Protein AF-A0ABD4KVS6-F1 (afdb_monomer)

Sequence (91 aa):
LSLSNSSFAEELDTFQYEGQSYDSVKSGLLAKGWKILPKEEYEQSIDDKNEEIVCGSGLMAICSVGFQNDSRQITFVVEKSGNQIIVLGEY

pLDDT: mean 88.41, std 14.92, range [39.56, 98.0]

Structure (mmCIF, N/CA/C/O backbone):
data_AF-A0ABD4KVS6-F1
#
_entry.id   AF-A0ABD4KVS6-F1
#
loop_
_atom_site.group_PDB
_atom_site.id
_atom_site.type_symbol
_atom_site.label_atom_id
_atom_site.label_alt_id
_atom_site.label_comp_id
_atom_site.label_asym_id
_atom_site.label_entity_id
_atom_site.label_seq_id
_atom_site.pdbx_PDB_ins_code
_atom_site.Cartn_x
_atom_site.Cartn_y
_atom_site.Cartn_z
_atom_site.occupancy
_atom_site.B_iso_or_equiv
_atom_site.auth_seq_id
_atom_site.auth_comp_id
_atom_site.auth_asym_id
_atom_site.auth_atom_id
_atom_site.pdbx_PDB_model_num
ATOM 1 N N . LEU A 1 1 ? 13.146 -2.785 -43.184 1.00 39.56 1 LEU A N 1
ATOM 2 C CA . LEU A 1 1 ? 13.740 -1.980 -42.094 1.00 39.56 1 LEU A CA 1
ATOM 3 C C . LEU A 1 1 ? 12.670 -1.808 -41.031 1.00 39.56 1 LEU A C 1
ATOM 5 O O . LEU A 1 1 ? 11.539 -1.510 -41.382 1.00 39.56 1 LEU A O 1
ATOM 9 N N . SER A 1 2 ? 13.026 -2.179 -39.805 1.00 42.06 2 SER A N 1
ATOM 10 C CA . SER A 1 2 ? 12.156 -2.452 -38.658 1.00 42.06 2 SER A CA 1
ATOM 11 C C . SER A 1 2 ? 11.147 -1.344 -38.360 1.00 42.06 2 SER A C 1
ATOM 13 O O . SER A 1 2 ? 11.516 -0.174 -38.317 1.00 42.06 2 SER A O 1
ATOM 15 N N . LEU A 1 3 ? 9.902 -1.738 -38.078 1.00 47.66 3 LEU A N 1
ATOM 16 C CA . LEU A 1 3 ? 8.941 -0.911 -37.354 1.00 47.66 3 LEU A CA 1
ATOM 17 C C . LEU A 1 3 ? 9.515 -0.679 -35.953 1.00 47.66 3 LEU A C 1
ATOM 19 O O . LEU A 1 3 ? 9.797 -1.630 -35.223 1.00 47.66 3 LEU A O 1
ATOM 23 N N . SER A 1 4 ? 9.769 0.576 -35.607 1.00 47.12 4 SER A N 1
ATOM 24 C CA . SER A 1 4 ? 10.126 0.981 -34.255 1.00 47.12 4 SER A CA 1
ATOM 25 C C . SER A 1 4 ? 8.898 0.805 -33.361 1.00 47.12 4 SER A C 1
ATOM 27 O O . SER A 1 4 ? 8.043 1.688 -33.303 1.00 47.12 4 SER A O 1
ATOM 29 N N . ASN A 1 5 ? 8.807 -0.333 -32.666 1.00 49.75 5 ASN A N 1
ATOM 30 C CA . ASN A 1 5 ? 7.983 -0.465 -31.466 1.00 49.75 5 ASN A CA 1
ATOM 31 C C . ASN A 1 5 ? 8.613 0.418 -30.382 1.00 49.75 5 ASN A C 1
ATOM 33 O O . ASN A 1 5 ? 9.354 -0.051 -29.521 1.00 49.75 5 ASN A O 1
ATOM 37 N N . SER A 1 6 ? 8.365 1.724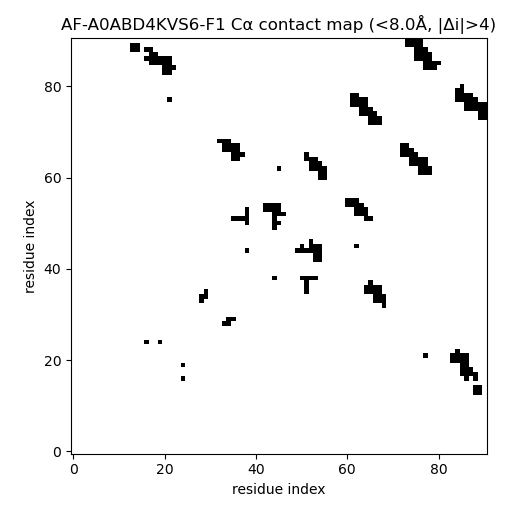 -30.465 1.00 48.78 6 SER A N 1
ATOM 38 C CA . SER A 1 6 ? 8.555 2.612 -29.327 1.00 48.78 6 SER A CA 1
ATOM 39 C C . SER A 1 6 ? 7.501 2.199 -28.312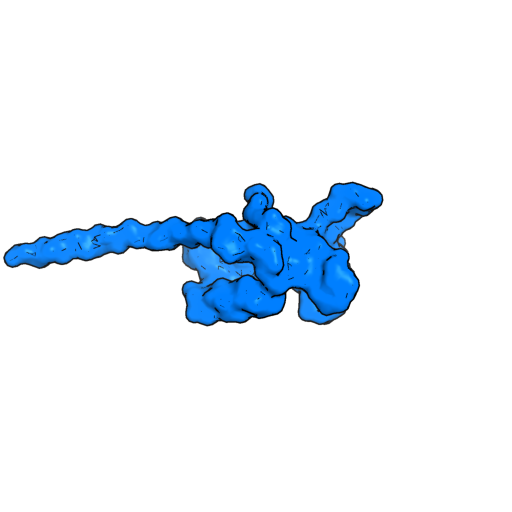 1.00 48.78 6 SER A C 1
ATOM 41 O O . SER A 1 6 ? 6.332 2.555 -28.449 1.00 48.78 6 SER A O 1
ATOM 43 N N . SER A 1 7 ? 7.900 1.377 -27.340 1.00 46.94 7 SER A N 1
ATOM 44 C CA . SER A 1 7 ? 7.095 1.121 -26.156 1.00 46.94 7 SER A CA 1
ATOM 45 C C . SER A 1 7 ? 6.933 2.457 -25.438 1.00 46.94 7 SER A C 1
ATOM 47 O O . SER A 1 7 ? 7.798 2.876 -24.666 1.00 46.94 7 SER A O 1
ATOM 49 N N . PHE A 1 8 ? 5.837 3.157 -25.716 1.00 47.69 8 PHE A N 1
ATOM 50 C CA . PHE A 1 8 ? 5.248 4.010 -24.702 1.00 47.69 8 PHE A CA 1
ATOM 51 C C . PHE A 1 8 ? 5.019 3.074 -23.524 1.00 47.69 8 PHE A C 1
ATOM 53 O O . PHE A 1 8 ? 4.223 2.145 -23.624 1.00 47.69 8 PHE A O 1
ATOM 60 N N . ALA A 1 9 ? 5.833 3.209 -22.480 1.00 54.59 9 ALA A N 1
ATOM 61 C CA . ALA A 1 9 ? 5.605 2.499 -21.241 1.00 54.59 9 ALA A CA 1
ATOM 62 C C . ALA A 1 9 ? 4.206 2.914 -20.791 1.00 54.59 9 ALA A C 1
ATOM 64 O O . ALA A 1 9 ? 4.072 4.050 -20.336 1.00 54.59 9 ALA A O 1
ATOM 65 N N . GLU A 1 10 ? 3.201 2.052 -21.010 1.00 59.25 10 GLU A N 1
ATOM 66 C CA . GLU A 1 10 ? 1.802 2.303 -20.653 1.00 59.25 10 GLU A CA 1
ATOM 67 C C . GLU A 1 10 ? 1.807 2.937 -19.270 1.00 59.25 10 GLU A C 1
ATOM 69 O O . GLU A 1 10 ? 2.291 2.353 -18.294 1.00 59.25 10 GLU A O 1
ATOM 74 N N . GLU A 1 11 ? 1.449 4.214 -19.224 1.00 67.75 11 GLU A N 1
ATOM 75 C CA . GLU A 1 11 ? 1.311 4.923 -17.970 1.00 67.75 11 GLU A CA 1
ATOM 76 C C . GLU A 1 11 ? 0.181 4.223 -17.228 1.00 67.75 11 GLU A C 1
ATOM 78 O O . GLU A 1 11 ? -0.862 3.921 -17.813 1.00 67.75 11 GLU A O 1
ATOM 83 N N . LEU A 1 12 ? 0.443 3.825 -15.984 1.00 80.75 12 LEU A N 1
ATOM 84 C CA . LEU A 1 12 ? -0.569 3.121 -15.226 1.00 80.75 12 LEU A CA 1
ATOM 85 C C . LEU A 1 12 ? -1.684 4.123 -14.938 1.00 80.75 12 LEU A C 1
ATOM 87 O O . LEU A 1 12 ? -1.468 5.054 -14.177 1.00 80.75 12 LEU A O 1
ATOM 91 N N . ASP A 1 13 ? -2.853 3.937 -15.544 1.00 87.44 13 ASP A N 1
ATOM 92 C CA . ASP A 1 13 ? -4.029 4.739 -15.217 1.00 87.44 13 ASP A CA 1
ATOM 93 C C . ASP A 1 13 ? -4.492 4.375 -13.801 1.00 87.44 13 ASP A C 1
ATOM 95 O O . ASP A 1 13 ? -5.082 3.314 -13.586 1.00 87.44 13 ASP A O 1
ATOM 99 N N . THR A 1 14 ? -4.141 5.194 -12.812 1.00 89.19 14 THR A N 1
ATOM 100 C CA . THR A 1 14 ? -4.420 4.912 -11.400 1.00 89.19 14 THR A CA 1
ATOM 101 C C . THR A 1 14 ? -5.880 5.142 -11.031 1.00 89.19 14 THR A C 1
ATOM 103 O O . THR A 1 14 ? -6.378 4.464 -10.128 1.00 89.19 14 THR A O 1
ATOM 106 N N . PHE A 1 15 ? -6.607 5.968 -11.793 1.00 92.25 15 PHE A N 1
ATOM 107 C CA . PHE A 1 15 ? -8.040 6.218 -11.597 1.00 92.25 15 PHE A CA 1
ATOM 108 C C . PHE A 1 15 ? -8.877 4.948 -11.715 1.00 92.25 15 PHE A C 1
ATOM 110 O O . PHE A 1 15 ? -9.901 4.811 -11.049 1.00 92.25 15 PHE A O 1
ATOM 117 N N . GLN A 1 16 ? -8.432 3.973 -12.516 1.00 94.06 16 GLN A N 1
ATOM 118 C CA . GLN A 1 16 ? -9.147 2.705 -12.657 1.00 94.06 16 GLN A CA 1
ATOM 119 C C . GLN A 1 16 ? -9.267 1.941 -11.327 1.00 94.06 16 GLN A C 1
ATOM 121 O O . GLN A 1 16 ? -10.131 1.075 -11.215 1.00 94.06 16 GLN A O 1
ATOM 126 N N . TYR A 1 17 ? -8.403 2.220 -10.342 1.00 96.25 17 TYR A N 1
ATOM 127 C CA . TYR A 1 17 ? -8.359 1.526 -9.053 1.00 96.25 17 TYR A CA 1
ATOM 128 C C . TYR A 1 17 ? -9.250 2.152 -7.977 1.00 96.25 17 TYR A C 1
ATOM 130 O O . TYR A 1 17 ? -9.504 1.500 -6.963 1.00 96.25 17 TYR A O 1
ATOM 138 N N . GLU A 1 18 ? -9.748 3.371 -8.183 1.00 96.81 18 GLU A N 1
ATOM 139 C CA . GLU A 1 18 ? -10.624 4.046 -7.224 1.00 96.81 18 GLU A CA 1
ATOM 140 C C . GLU A 1 18 ? -11.911 3.249 -6.970 1.00 96.81 18 GLU A C 1
ATOM 142 O O . GLU A 1 18 ? -12.548 2.716 -7.881 1.00 96.81 18 GLU A O 1
ATOM 147 N N . GLY A 1 19 ? -12.284 3.129 -5.697 1.00 96.75 19 GLY A N 1
ATOM 148 C CA . GLY A 1 19 ? -13.449 2.370 -5.246 1.00 96.75 19 GLY A CA 1
ATOM 149 C C . GLY A 1 19 ? -13.265 0.848 -5.231 1.00 96.75 19 GLY A C 1
ATOM 150 O O . GLY A 1 19 ? -14.160 0.139 -4.765 1.00 96.75 19 GLY A O 1
ATOM 151 N N . GLN A 1 20 ? -12.130 0.317 -5.698 1.00 97.94 20 GLN A N 1
ATOM 152 C CA . GLN A 1 20 ? -11.845 -1.117 -5.623 1.00 97.94 20 GLN A CA 1
ATOM 153 C C . GLN A 1 20 ? -11.332 -1.531 -4.240 1.00 97.94 20 GLN A C 1
ATOM 155 O O . GLN A 1 20 ? -10.764 -0.731 -3.492 1.00 97.94 20 GLN A O 1
ATOM 160 N N . SER A 1 21 ? -11.482 -2.819 -3.911 1.00 97.75 21 SER A N 1
ATOM 161 C CA . SER A 1 21 ? -10.859 -3.366 -2.708 1.00 97.75 21 SER A CA 1
ATOM 162 C C . SER A 1 21 ? -9.342 -3.418 -2.855 1.00 97.75 21 SER A C 1
ATOM 164 O O . SER A 1 21 ? -8.809 -3.844 -3.884 1.00 97.75 21 SER A O 1
ATOM 166 N N . TYR A 1 22 ? -8.650 -3.046 -1.783 1.00 97.75 22 TYR A N 1
ATOM 167 C CA . TYR A 1 22 ? -7.198 -3.075 -1.702 1.00 97.75 22 TYR A CA 1
ATOM 168 C C . TYR A 1 22 ? -6.622 -4.445 -2.078 1.00 97.75 22 TYR A C 1
ATOM 170 O O . TYR A 1 22 ? -5.698 -4.508 -2.881 1.00 97.75 22 TYR A O 1
ATOM 178 N N . ASP A 1 23 ? -7.213 -5.543 -1.598 1.00 97.06 23 ASP A N 1
ATOM 179 C CA . ASP A 1 23 ? -6.758 -6.903 -1.917 1.00 97.06 23 ASP A CA 1
ATOM 180 C C . ASP A 1 23 ? -6.746 -7.190 -3.428 1.00 97.06 23 ASP A C 1
ATOM 182 O O . ASP A 1 23 ? -5.822 -7.834 -3.942 1.00 97.06 23 ASP A O 1
ATOM 186 N N . SER A 1 24 ? -7.756 -6.693 -4.153 1.00 97.62 24 SER A N 1
ATOM 187 C CA . SER A 1 24 ? -7.858 -6.856 -5.608 1.00 97.62 24 SER A CA 1
ATOM 188 C C . SER A 1 24 ? -6.800 -6.022 -6.323 1.00 97.62 24 SER A C 1
ATOM 190 O O . SER A 1 24 ? -6.113 -6.528 -7.214 1.00 97.62 24 SER A O 1
ATOM 192 N N . VAL A 1 25 ? -6.627 -4.766 -5.898 1.00 97.81 25 VAL A N 1
ATOM 193 C CA . VAL A 1 25 ? -5.624 -3.847 -6.452 1.00 97.81 25 VAL A CA 1
ATOM 194 C C . VAL A 1 25 ? -4.215 -4.385 -6.207 1.00 97.81 25 VAL A C 1
ATOM 196 O O . VAL A 1 25 ? -3.454 -4.548 -7.160 1.00 97.81 25 VAL A O 1
ATOM 199 N N . LYS A 1 26 ? -3.897 -4.772 -4.966 1.00 97.81 26 LYS A N 1
ATOM 200 C CA . LYS A 1 26 ? -2.642 -5.428 -4.572 1.00 97.81 26 LYS A CA 1
ATOM 201 C C . LYS A 1 26 ? -2.366 -6.641 -5.450 1.00 97.81 26 LYS A C 1
ATOM 203 O O . LYS A 1 26 ? -1.322 -6.701 -6.091 1.00 97.81 26 LYS A O 1
ATOM 208 N N . SER A 1 27 ? -3.306 -7.582 -5.533 1.00 97.94 27 SER A N 1
ATOM 209 C CA . SER A 1 27 ? -3.128 -8.801 -6.333 1.00 97.94 27 SER A CA 1
ATOM 210 C C . SER A 1 27 ? -2.872 -8.490 -7.811 1.00 97.94 27 SER A C 1
ATOM 212 O O . SER A 1 27 ? -1.978 -9.078 -8.422 1.00 97.94 27 SER A O 1
ATOM 214 N N . GLY A 1 28 ? -3.607 -7.530 -8.380 1.00 96.75 28 GLY A N 1
ATOM 215 C CA . GLY A 1 28 ? -3.440 -7.101 -9.768 1.00 96.75 28 GLY A CA 1
ATOM 216 C C . GLY A 1 28 ? -2.097 -6.420 -10.038 1.00 96.75 28 GLY A C 1
ATOM 217 O O . GLY A 1 28 ? -1.462 -6.700 -11.054 1.00 96.75 28 GLY A O 1
ATOM 218 N N . LEU A 1 29 ? -1.637 -5.554 -9.134 1.00 96.12 29 LEU A N 1
ATOM 219 C CA . LEU A 1 29 ? -0.340 -4.883 -9.243 1.00 96.12 29 LEU A CA 1
ATOM 220 C C . LEU A 1 29 ? 0.816 -5.877 -9.107 1.00 96.12 29 LEU A C 1
ATOM 222 O O . LEU A 1 29 ? 1.719 -5.872 -9.946 1.00 96.12 29 LEU A O 1
ATOM 226 N N . LEU A 1 30 ? 0.757 -6.781 -8.124 1.00 96.81 30 LEU A N 1
ATOM 227 C CA . LEU A 1 30 ? 1.759 -7.837 -7.944 1.00 96.81 30 LEU A CA 1
ATOM 228 C C . LEU A 1 30 ? 1.847 -8.746 -9.182 1.00 96.81 30 LEU A C 1
ATOM 230 O O . LEU A 1 30 ? 2.944 -9.065 -9.638 1.00 96.81 30 LEU A O 1
ATOM 234 N N . ALA A 1 31 ? 0.709 -9.103 -9.788 1.00 96.75 31 ALA A N 1
ATOM 235 C CA . ALA A 1 31 ? 0.676 -9.877 -11.033 1.00 96.75 31 ALA A CA 1
ATOM 236 C C . ALA A 1 31 ? 1.293 -9.127 -12.232 1.00 96.75 31 ALA A C 1
ATOM 238 O O . ALA A 1 31 ? 1.813 -9.759 -13.150 1.00 96.75 31 ALA A O 1
ATOM 239 N N . LYS A 1 32 ? 1.276 -7.788 -12.215 1.00 93.88 32 LYS A N 1
ATOM 240 C CA . LYS A 1 32 ? 1.932 -6.912 -13.203 1.00 93.88 32 LYS A CA 1
ATOM 241 C C . LYS A 1 32 ? 3.405 -6.616 -12.868 1.00 93.88 32 LYS A C 1
ATOM 243 O O . LYS A 1 32 ? 4.017 -5.772 -13.519 1.00 93.88 32 LYS A O 1
ATOM 248 N N . GLY A 1 33 ? 3.977 -7.279 -11.861 1.00 95.31 33 GLY A N 1
ATOM 249 C CA . GLY A 1 33 ? 5.386 -7.138 -11.480 1.00 95.31 33 GLY A CA 1
ATOM 250 C C . GLY A 1 33 ? 5.691 -5.969 -10.541 1.00 95.31 33 GLY A C 1
ATOM 251 O O . GLY A 1 33 ? 6.861 -5.729 -10.243 1.00 95.31 33 GLY A O 1
ATOM 252 N N . TRP A 1 34 ? 4.671 -5.264 -10.044 1.00 96.50 34 TRP A N 1
ATOM 253 C CA . TRP A 1 34 ? 4.867 -4.281 -8.981 1.00 96.50 34 TRP A CA 1
ATOM 254 C C . TRP A 1 34 ? 5.226 -4.983 -7.673 1.00 96.50 34 TRP A C 1
ATOM 256 O O . TRP A 1 34 ? 4.862 -6.134 -7.432 1.00 96.50 34 TRP A O 1
ATOM 266 N N . LYS A 1 35 ? 5.929 -4.268 -6.805 1.00 97.69 35 LYS A N 1
ATOM 267 C CA . LYS A 1 35 ? 6.274 -4.691 -5.451 1.00 97.69 35 LYS A CA 1
ATOM 268 C C . LYS A 1 35 ? 5.675 -3.709 -4.466 1.00 97.69 35 LYS A C 1
ATOM 270 O O . LYS A 1 35 ? 5.604 -2.521 -4.756 1.00 97.69 35 LYS A O 1
ATOM 275 N N . ILE A 1 36 ? 5.272 -4.208 -3.310 1.00 97.56 36 ILE A N 1
ATOM 276 C CA . ILE A 1 36 ? 4.857 -3.359 -2.196 1.00 97.56 36 ILE A CA 1
ATOM 277 C C . ILE A 1 36 ? 6.098 -2.657 -1.643 1.00 97.56 36 ILE A C 1
ATOM 279 O O . ILE A 1 36 ? 7.134 -3.302 -1.449 1.00 97.56 36 ILE A O 1
ATOM 283 N N . LEU A 1 37 ? 5.994 -1.350 -1.412 1.00 96.00 37 LEU A N 1
ATOM 284 C CA . LEU A 1 37 ? 6.996 -0.614 -0.653 1.00 96.00 37 LEU A CA 1
ATOM 285 C C . LEU A 1 37 ? 6.817 -0.959 0.830 1.00 96.00 37 LEU A C 1
ATOM 287 O O . LEU A 1 37 ? 5.701 -0.852 1.341 1.00 96.00 37 LEU A O 1
ATOM 291 N N . PRO A 1 38 ? 7.873 -1.428 1.513 1.00 91.06 38 PRO A N 1
ATOM 292 C CA . PRO A 1 38 ? 7.777 -1.754 2.926 1.00 91.06 38 PRO A CA 1
ATOM 293 C C . PRO A 1 38 ? 7.535 -0.481 3.738 1.00 91.06 38 PRO A C 1
ATOM 295 O O . PRO A 1 38 ? 8.048 0.581 3.387 1.00 91.06 38 PRO A O 1
ATOM 298 N N . LYS A 1 39 ? 6.804 -0.612 4.846 1.00 93.12 39 LYS A N 1
ATOM 299 C CA . LYS A 1 39 ? 6.756 0.447 5.852 1.00 93.12 39 LYS A CA 1
ATOM 300 C C . LYS A 1 39 ? 8.102 0.589 6.563 1.00 93.12 39 LYS A C 1
ATOM 302 O O . LYS A 1 39 ? 8.855 -0.382 6.691 1.00 93.12 39 LYS A O 1
ATOM 307 N N . GLU A 1 40 ? 8.359 1.769 7.098 1.00 91.00 40 GLU A N 1
ATOM 308 C CA . GLU A 1 40 ? 9.469 2.016 8.009 1.00 91.00 40 GLU A CA 1
ATOM 309 C C . GLU A 1 40 ? 9.206 1.386 9.392 1.00 91.00 40 GLU A C 1
ATOM 311 O O . GLU A 1 40 ? 8.068 1.140 9.810 1.00 91.00 40 GLU A O 1
ATOM 316 N N . GLU A 1 41 ? 10.274 1.118 10.148 1.00 89.19 41 GLU A N 1
ATOM 317 C CA . GLU A 1 41 ? 10.178 0.432 11.449 1.00 89.19 41 GLU A CA 1
ATOM 318 C C . GLU A 1 41 ? 9.299 1.194 12.458 1.00 89.19 41 GLU A C 1
ATOM 320 O O . GLU A 1 41 ? 8.550 0.585 13.222 1.00 89.19 41 GLU A O 1
ATOM 325 N N . TYR A 1 42 ? 9.351 2.528 12.427 1.00 89.00 42 TYR A N 1
ATOM 326 C CA . TYR A 1 42 ? 8.615 3.407 13.339 1.00 89.00 42 TYR A CA 1
ATOM 327 C C . TYR A 1 42 ? 7.159 3.662 12.916 1.00 89.00 42 TYR A C 1
ATOM 329 O O . TYR A 1 42 ? 6.408 4.289 13.667 1.00 89.00 42 TYR A O 1
ATOM 337 N N . GLU A 1 43 ? 6.752 3.209 11.730 1.00 90.94 43 GLU A N 1
ATOM 338 C CA . GLU A 1 43 ? 5.409 3.430 11.202 1.00 90.94 43 GLU A CA 1
ATOM 339 C C . GLU A 1 43 ? 4.398 2.426 11.767 1.00 90.94 43 GLU A C 1
ATOM 341 O O . GLU A 1 43 ? 4.677 1.231 11.939 1.00 90.94 43 GLU A O 1
ATOM 346 N N . GLN A 1 44 ? 3.193 2.929 12.046 1.00 90.62 44 GLN A N 1
ATOM 347 C CA . GLN A 1 44 ? 2.074 2.133 12.536 1.00 90.62 44 GLN A CA 1
ATOM 348 C C . GLN A 1 44 ? 1.190 1.691 11.377 1.00 90.62 44 GLN A C 1
ATOM 350 O O . GLN A 1 44 ? 0.658 2.516 10.629 1.00 90.62 44 GLN A O 1
ATOM 355 N N . SER A 1 45 ? 1.022 0.378 11.267 1.00 92.88 45 SER A N 1
ATOM 356 C CA . SER A 1 45 ? 0.147 -0.225 10.276 1.00 92.88 45 SER A CA 1
ATOM 357 C C . SER A 1 45 ? -1.325 -0.043 10.632 1.00 92.88 45 SER A C 1
ATOM 359 O O . SER A 1 45 ? -1.683 0.060 11.807 1.00 92.88 45 SER A O 1
ATOM 361 N N . ILE A 1 46 ? -2.191 -0.074 9.621 1.00 92.31 46 ILE A N 1
ATOM 362 C CA . ILE A 1 46 ? -3.644 -0.034 9.811 1.00 92.31 46 ILE A CA 1
ATOM 363 C C . ILE A 1 46 ? -4.164 -1.253 10.593 1.00 92.31 46 ILE A C 1
ATOM 365 O O . ILE A 1 46 ? -5.122 -1.131 11.360 1.00 92.31 46 ILE A O 1
ATOM 369 N N . ASP A 1 47 ? -3.552 -2.425 10.381 1.00 90.75 47 ASP A N 1
ATOM 370 C CA . ASP A 1 47 ? -3.750 -3.669 11.128 1.00 90.75 47 ASP A CA 1
ATOM 371 C C . ASP A 1 47 ? -2.668 -4.720 10.801 1.00 90.75 47 ASP A C 1
ATOM 373 O O . ASP A 1 47 ? -1.880 -4.550 9.872 1.00 90.75 47 ASP A O 1
ATOM 377 N N . ASP A 1 48 ? -2.661 -5.827 11.553 1.00 89.31 48 ASP A N 1
ATOM 378 C CA . ASP A 1 48 ? -1.698 -6.938 11.424 1.00 89.31 48 ASP A CA 1
ATOM 379 C C . ASP A 1 48 ? -1.795 -7.709 10.093 1.00 89.31 48 ASP A C 1
ATOM 381 O O . ASP A 1 48 ? -0.925 -8.512 9.767 1.00 89.31 48 ASP A O 1
ATOM 385 N N . LYS A 1 49 ? -2.892 -7.558 9.338 1.00 91.50 49 LYS A N 1
ATOM 386 C CA . LYS A 1 49 ? -3.073 -8.270 8.059 1.00 91.50 49 LYS A CA 1
ATOM 387 C C . LYS A 1 49 ? -2.557 -7.466 6.875 1.00 91.50 49 LYS A C 1
ATOM 389 O O . LYS A 1 49 ? -2.243 -8.060 5.845 1.00 91.50 49 LYS A O 1
ATOM 394 N N . ASN A 1 50 ? -2.511 -6.148 7.024 1.00 93.88 50 ASN A N 1
ATOM 395 C CA . ASN A 1 50 ? -2.094 -5.202 6.003 1.00 93.88 50 ASN A CA 1
ATOM 396 C C . ASN A 1 50 ? -1.002 -4.300 6.579 1.00 93.88 50 ASN A C 1
ATOM 398 O O . ASN A 1 50 ? -1.163 -3.082 6.688 1.00 93.88 50 ASN A O 1
ATOM 402 N N . GLU A 1 51 ? 0.098 -4.927 7.002 1.00 94.12 51 GLU A N 1
ATOM 403 C CA . GLU A 1 51 ? 1.204 -4.248 7.672 1.00 94.12 51 GLU A CA 1
ATOM 404 C C . GLU A 1 51 ? 1.838 -3.154 6.801 1.00 94.12 51 GLU A C 1
ATOM 406 O O . GLU A 1 51 ? 2.395 -2.194 7.319 1.00 94.12 51 GLU A O 1
ATOM 411 N N . GLU A 1 52 ? 1.729 -3.262 5.482 1.00 96.50 52 GLU A N 1
ATOM 412 C CA . GLU A 1 52 ? 2.227 -2.287 4.515 1.00 96.50 52 GLU A CA 1
ATOM 413 C C . GLU A 1 52 ? 1.397 -1.001 4.414 1.00 96.50 52 GLU A C 1
ATOM 415 O O . GLU A 1 52 ? 1.857 -0.030 3.815 1.00 96.50 52 GLU A O 1
ATOM 420 N N . ILE A 1 53 ? 0.174 -0.986 4.953 1.00 97.06 53 ILE A N 1
ATOM 421 C CA . ILE A 1 53 ? -0.674 0.205 4.950 1.00 97.06 53 ILE A CA 1
ATOM 422 C C . ILE A 1 53 ? -0.384 0.994 6.215 1.00 97.06 53 ILE A C 1
ATOM 424 O O . ILE A 1 53 ? -0.691 0.531 7.312 1.00 97.06 53 ILE A O 1
ATOM 428 N N . VAL A 1 54 ? 0.137 2.205 6.062 1.00 96.38 54 VAL A N 1
ATOM 429 C CA . VAL A 1 54 ? 0.505 3.081 7.176 1.00 96.38 54 VAL A CA 1
ATOM 430 C C . VAL A 1 54 ? -0.514 4.197 7.308 1.00 96.38 54 VAL A C 1
ATOM 432 O O . VAL A 1 54 ? -0.900 4.812 6.316 1.00 96.38 54 VAL A O 1
ATOM 435 N N . CYS A 1 55 ? -0.938 4.481 8.537 1.00 93.69 55 CYS A N 1
ATOM 436 C CA . CYS A 1 55 ? -1.817 5.609 8.826 1.00 93.69 55 CYS A CA 1
ATOM 437 C C . CYS A 1 55 ? -1.055 6.724 9.540 1.00 93.69 55 CYS A C 1
ATOM 439 O O . CYS A 1 55 ? -0.242 6.478 10.433 1.00 93.69 55 CYS A O 1
ATOM 441 N N . GLY A 1 56 ? -1.358 7.970 9.175 1.00 9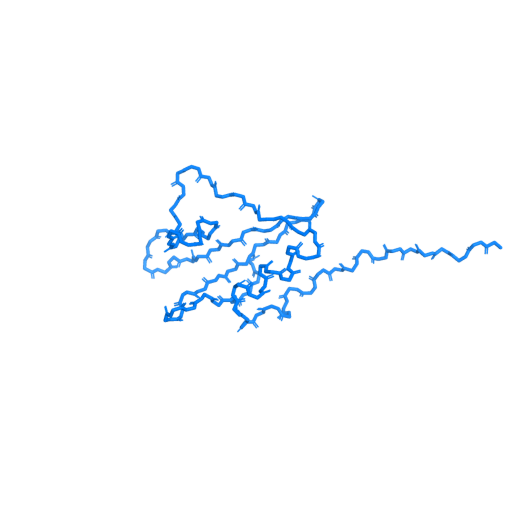0.56 56 GLY A N 1
ATOM 442 C CA . GLY A 1 56 ? -0.922 9.127 9.948 1.00 90.56 56 GLY A CA 1
ATOM 443 C C . GLY A 1 56 ? -1.502 9.129 11.370 1.00 90.56 56 GLY A C 1
ATOM 444 O O . GLY A 1 56 ? -2.327 8.298 11.748 1.00 90.56 56 GLY A O 1
ATOM 445 N N . SER A 1 57 ? -1.112 10.124 12.165 1.00 86.56 57 SER A N 1
ATOM 446 C CA . SER A 1 57 ? -1.688 10.341 13.496 1.00 86.56 57 SER A CA 1
ATOM 447 C C . SER A 1 57 ? -2.747 11.447 13.478 1.00 86.56 57 SER A C 1
ATOM 449 O O . SER A 1 57 ? -2.600 12.461 12.797 1.00 86.56 57 SER A O 1
ATOM 451 N N . GLY A 1 58 ? -3.824 11.260 14.248 1.00 86.50 58 GLY A N 1
ATOM 452 C CA . GLY A 1 58 ? -4.902 12.242 14.414 1.00 86.50 58 GLY A CA 1
ATOM 453 C C . GLY A 1 58 ? -6.248 11.813 13.823 1.00 86.50 58 GLY A C 1
ATOM 454 O O . GLY A 1 58 ? -6.362 10.800 13.145 1.00 86.50 58 GLY A O 1
ATOM 455 N N . LEU A 1 59 ? -7.292 12.599 14.101 1.00 83.38 59 LEU A N 1
ATOM 456 C CA . LEU A 1 59 ? -8.681 12.274 13.732 1.00 83.38 59 LEU A CA 1
ATOM 457 C C . LEU A 1 59 ? -8.948 12.280 12.220 1.00 83.38 59 LEU A C 1
ATOM 459 O O . LEU A 1 59 ? -9.893 11.646 11.771 1.00 83.38 59 LEU A O 1
ATOM 463 N N . MET A 1 60 ? -8.141 13.017 11.457 1.00 87.12 60 MET A N 1
ATOM 464 C CA . MET A 1 60 ? -8.239 13.131 9.996 1.00 87.12 60 MET A CA 1
ATOM 465 C C . MET A 1 60 ? -7.005 12.535 9.313 1.00 87.12 60 MET A C 1
ATOM 467 O O . MET A 1 60 ? -6.595 12.990 8.248 1.00 87.12 60 MET A O 1
ATOM 471 N N . ALA A 1 61 ? -6.349 11.581 9.976 1.00 89.38 61 ALA A N 1
ATOM 472 C CA . ALA A 1 61 ? -5.210 10.897 9.402 1.00 89.38 61 ALA A CA 1
ATOM 473 C C . ALA A 1 61 ? -5.634 10.093 8.172 1.00 89.38 61 ALA A C 1
ATOM 475 O O . ALA A 1 61 ? -6.631 9.375 8.200 1.00 89.38 61 ALA A O 1
ATOM 476 N N . ILE A 1 62 ? -4.839 10.199 7.111 1.00 92.50 62 ILE A N 1
ATOM 477 C CA . ILE A 1 62 ? -4.965 9.341 5.938 1.00 92.50 62 ILE A CA 1
ATOM 478 C C . ILE A 1 62 ? -4.188 8.049 6.172 1.00 92.50 62 ILE A C 1
ATOM 480 O O . ILE A 1 62 ? -3.152 8.059 6.845 1.00 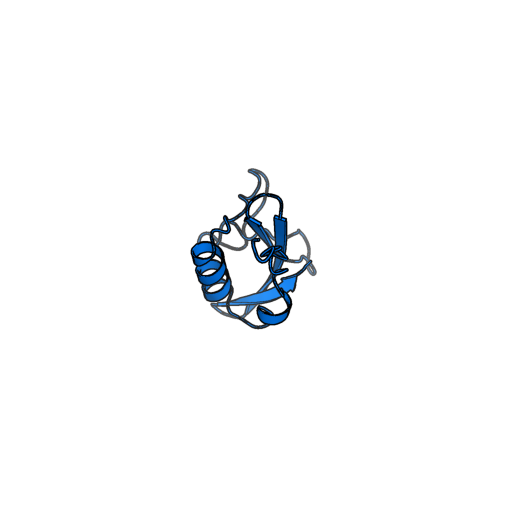92.50 62 ILE A O 1
ATOM 484 N N . CYS A 1 63 ? -4.678 6.958 5.595 1.00 95.56 63 CYS A N 1
ATOM 485 C CA . CYS A 1 63 ? -3.932 5.717 5.471 1.00 95.56 63 CYS A CA 1
ATOM 486 C C . CYS A 1 63 ? -3.479 5.562 4.022 1.00 95.56 63 CYS A C 1
ATOM 488 O O . CYS A 1 63 ? -4.235 5.879 3.100 1.00 95.56 63 CYS A O 1
ATOM 490 N N . SER A 1 64 ? -2.255 5.096 3.808 1.00 97.00 64 SER A N 1
ATOM 491 C CA . SER A 1 64 ? -1.700 4.942 2.469 1.00 97.00 64 SER A CA 1
ATOM 492 C C . SER A 1 64 ? -0.792 3.729 2.342 1.00 97.00 64 SER A C 1
ATOM 494 O O . SER A 1 64 ? -0.350 3.143 3.330 1.00 97.00 64 SER A O 1
ATOM 496 N N . VAL A 1 65 ? -0.550 3.328 1.096 1.00 97.75 65 VAL A N 1
ATOM 497 C CA . VAL A 1 65 ? 0.309 2.195 0.748 1.00 97.75 65 VAL A CA 1
ATOM 498 C C . VAL A 1 65 ? 1.017 2.444 -0.570 1.00 97.75 65 VAL A C 1
ATOM 500 O O . VAL A 1 65 ? 0.403 2.849 -1.560 1.00 97.75 65 VAL A O 1
ATOM 503 N N . GLY A 1 66 ? 2.322 2.191 -0.570 1.00 97.19 66 GLY A N 1
ATOM 504 C CA . GLY A 1 66 ? 3.190 2.397 -1.718 1.00 97.19 66 GLY A CA 1
ATOM 505 C C . GLY A 1 66 ? 3.426 1.124 -2.528 1.00 97.19 66 GLY A C 1
ATOM 506 O O . GLY A 1 66 ? 3.551 0.025 -1.983 1.00 97.19 66 GLY A O 1
ATOM 507 N N . PHE A 1 67 ? 3.561 1.284 -3.839 1.00 97.50 67 PHE A N 1
ATOM 508 C CA . PHE A 1 67 ? 4.001 0.253 -4.771 1.00 97.50 67 PHE A CA 1
ATOM 509 C C . PHE A 1 67 ? 5.123 0.787 -5.658 1.00 97.50 67 PHE A C 1
ATOM 511 O O . PHE A 1 67 ? 5.124 1.955 -6.039 1.00 97.50 67 PHE A O 1
ATOM 518 N N . GLN A 1 68 ? 6.053 -0.084 -6.041 1.00 96.50 68 GLN A N 1
ATOM 519 C CA . GLN A 1 68 ? 7.14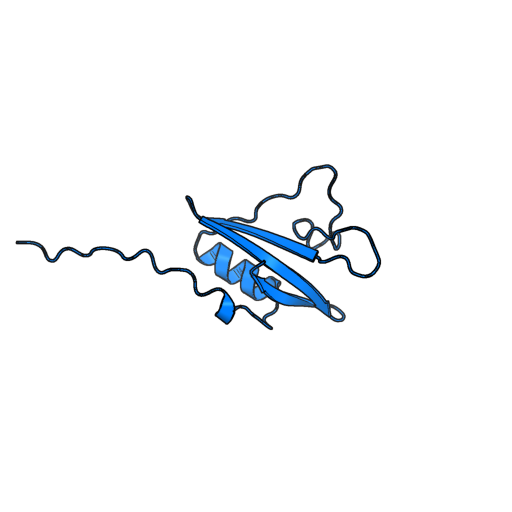8 0.232 -6.951 1.00 96.50 68 GLN A CA 1
ATOM 520 C C . GLN A 1 68 ? 7.233 -0.775 -8.098 1.00 96.50 68 GLN A C 1
ATOM 522 O O . GLN A 1 68 ? 7.125 -1.984 -7.886 1.00 96.50 68 GLN A O 1
ATOM 527 N N . ASN A 1 69 ? 7.496 -0.282 -9.305 1.00 94.56 69 ASN A N 1
ATOM 528 C CA . ASN A 1 69 ? 7.869 -1.090 -10.461 1.00 94.56 69 ASN A CA 1
ATOM 529 C C . ASN A 1 69 ? 8.975 -0.373 -11.239 1.00 94.56 69 ASN A C 1
ATOM 531 O O . ASN A 1 69 ? 8.774 0.735 -11.737 1.00 94.56 69 ASN A O 1
ATOM 535 N N . ASP A 1 70 ? 10.158 -0.985 -11.286 1.00 89.62 70 ASP A N 1
ATOM 536 C CA . ASP A 1 70 ? 11.389 -0.383 -11.799 1.00 89.62 70 ASP A CA 1
ATOM 537 C C . ASP A 1 70 ? 11.642 1.022 -11.211 1.00 89.62 70 ASP A C 1
ATOM 539 O O . ASP A 1 70 ? 11.935 1.171 -10.020 1.00 89.62 70 ASP A O 1
ATOM 543 N N . SER A 1 71 ? 11.525 2.062 -12.040 1.00 86.75 71 SER A N 1
ATOM 544 C CA . SER A 1 71 ? 11.712 3.468 -11.668 1.00 86.75 71 SER A CA 1
ATOM 545 C C . SER A 1 71 ? 10.421 4.193 -11.278 1.00 86.75 71 SER A C 1
ATOM 547 O O . SER A 1 71 ? 10.481 5.369 -10.921 1.00 86.75 71 SER A O 1
ATOM 549 N N . ARG A 1 72 ? 9.260 3.531 -11.349 1.00 91.19 72 ARG A N 1
ATOM 550 C CA . ARG A 1 72 ? 7.956 4.117 -11.015 1.00 91.19 72 ARG A CA 1
ATOM 551 C C . ARG A 1 72 ? 7.553 3.759 -9.594 1.00 91.19 72 ARG A C 1
ATOM 553 O O . ARG A 1 72 ? 7.728 2.618 -9.166 1.00 91.19 72 ARG A O 1
ATOM 560 N N . GLN A 1 73 ? 6.970 4.725 -8.897 1.00 94.50 73 GLN A N 1
ATOM 561 C CA . GLN A 1 73 ? 6.335 4.536 -7.600 1.00 94.50 73 GLN A CA 1
ATOM 562 C C . GLN A 1 73 ? 4.935 5.126 -7.647 1.00 94.50 73 GLN A C 1
ATOM 564 O O . GLN A 1 73 ? 4.725 6.132 -8.319 1.00 94.50 73 GLN A O 1
ATOM 569 N N . ILE A 1 74 ? 4.005 4.477 -6.958 1.00 95.38 74 ILE A N 1
ATOM 570 C CA . ILE A 1 74 ? 2.619 4.918 -6.818 1.00 95.38 74 ILE A CA 1
ATOM 571 C C . ILE A 1 74 ? 2.237 4.733 -5.361 1.00 95.38 74 ILE A C 1
ATOM 573 O O . ILE A 1 74 ? 2.538 3.691 -4.777 1.00 95.38 74 ILE A O 1
ATOM 577 N N . THR A 1 75 ? 1.550 5.716 -4.796 1.00 96.88 75 THR A N 1
ATOM 578 C CA . THR A 1 75 ? 1.020 5.647 -3.436 1.00 96.88 75 THR A CA 1
ATOM 579 C C . THR A 1 75 ? -0.486 5.780 -3.500 1.00 96.88 75 THR A C 1
ATOM 581 O O . THR A 1 75 ? -0.996 6.796 -3.958 1.00 96.88 75 THR A O 1
ATOM 584 N N . PHE A 1 76 ? -1.204 4.766 -3.027 1.00 97.94 76 PHE A N 1
ATOM 585 C CA . PHE A 1 76 ? -2.656 4.834 -2.914 1.00 97.94 76 PHE A CA 1
ATOM 586 C C . PHE A 1 76 ? -3.058 5.322 -1.532 1.00 97.94 76 PHE A C 1
ATOM 588 O O . PHE A 1 76 ? -2.544 4.827 -0.528 1.00 97.94 76 PHE A O 1
ATOM 595 N N . VAL A 1 77 ? -4.020 6.240 -1.487 1.00 97.50 77 VAL A N 1
ATOM 596 C CA . VAL A 1 77 ? -4.798 6.531 -0.284 1.00 97.50 77 VAL A CA 1
ATOM 597 C C . VAL A 1 77 ? -5.869 5.459 -0.147 1.00 97.50 77 VAL A C 1
ATOM 599 O O . VAL A 1 77 ? -6.551 5.108 -1.113 1.00 97.50 77 VAL A O 1
ATOM 602 N N . VAL A 1 78 ? -6.020 4.933 1.062 1.00 97.25 78 VAL A N 1
ATOM 603 C CA . VAL A 1 78 ? -6.973 3.870 1.365 1.00 97.25 78 VAL A CA 1
ATOM 604 C C . VAL A 1 78 ? -7.789 4.196 2.607 1.00 97.25 78 VAL A C 1
ATOM 606 O O . VAL A 1 78 ? -7.334 4.897 3.510 1.00 97.25 78 VAL A O 1
ATOM 609 N N . GLU A 1 79 ? -8.995 3.645 2.674 1.00 95.19 79 GLU A N 1
ATOM 610 C CA . GLU A 1 79 ? -9.873 3.762 3.834 1.00 95.19 79 GLU A CA 1
ATOM 611 C C . GLU A 1 79 ? -10.406 2.393 4.249 1.00 95.19 79 GLU A C 1
ATOM 613 O O . GLU A 1 79 ? -10.762 1.553 3.419 1.00 95.19 79 GLU A O 1
ATOM 618 N N . LYS A 1 80 ? -10.490 2.176 5.562 1.00 92.94 80 LYS A N 1
ATOM 619 C CA . LYS A 1 80 ? -11.149 1.003 6.129 1.00 92.94 80 LYS A CA 1
ATOM 620 C C . LYS A 1 80 ? -12.660 1.225 6.162 1.00 92.94 80 LYS A C 1
ATOM 622 O O . LYS A 1 80 ? -13.155 2.050 6.924 1.00 92.94 80 LYS A O 1
ATOM 627 N N . SER A 1 81 ? -13.392 0.438 5.381 1.00 90.75 81 SER A N 1
ATOM 628 C CA . SER A 1 81 ? -14.854 0.431 5.333 1.00 90.75 81 SER A CA 1
ATOM 629 C C . SER A 1 81 ? -15.375 -0.928 5.803 1.00 90.75 81 SER A C 1
ATOM 631 O O . SER A 1 81 ? -15.342 -1.933 5.088 1.00 90.75 81 SER A O 1
ATOM 633 N N . GLY A 1 82 ? -15.795 -0.989 7.070 1.00 88.88 82 GLY A N 1
ATOM 634 C CA . GLY A 1 82 ? -16.164 -2.242 7.731 1.00 88.88 82 GLY A CA 1
ATOM 635 C C . GLY A 1 82 ? -14.987 -3.223 7.799 1.00 88.88 82 GLY A C 1
ATOM 636 O O . GLY A 1 82 ? -13.967 -2.937 8.425 1.00 88.88 82 GLY A O 1
ATOM 637 N N . ASN A 1 83 ? -15.134 -4.382 7.153 1.00 88.81 83 ASN A N 1
ATOM 638 C CA . ASN A 1 83 ? -14.102 -5.427 7.100 1.00 88.81 83 ASN A CA 1
ATOM 639 C C . ASN A 1 83 ? -13.216 -5.351 5.847 1.00 88.81 83 ASN A C 1
ATOM 641 O O . ASN A 1 83 ? -12.408 -6.251 5.626 1.00 88.81 83 ASN A O 1
ATOM 645 N N . GLN A 1 84 ? -13.396 -4.331 5.010 1.00 94.12 84 GLN A N 1
ATOM 646 C CA . GLN A 1 84 ? -12.647 -4.149 3.773 1.00 94.12 84 GLN A CA 1
ATOM 647 C C . GLN A 1 84 ? -11.817 -2.872 3.831 1.00 94.12 84 GLN A C 1
ATOM 649 O O . GLN A 1 84 ? -12.121 -1.946 4.581 1.00 94.12 84 GLN A O 1
ATOM 654 N N . ILE A 1 85 ? -10.776 -2.833 3.007 1.00 97.31 85 ILE A N 1
ATOM 655 C CA . ILE A 1 85 ? -9.988 -1.635 2.745 1.00 97.31 85 ILE A CA 1
ATOM 656 C C . ILE A 1 85 ? -10.233 -1.257 1.288 1.00 97.31 85 ILE A C 1
ATOM 658 O O . ILE A 1 85 ? -10.135 -2.115 0.408 1.00 97.31 85 ILE A O 1
ATOM 662 N N . ILE A 1 86 ? -10.600 -0.004 1.050 1.00 97.94 86 ILE A N 1
ATOM 663 C CA . ILE A 1 86 ? -10.980 0.528 -0.259 1.00 97.94 86 ILE A CA 1
ATOM 664 C C . ILE A 1 86 ? -9.934 1.545 -0.699 1.00 97.94 86 ILE A C 1
ATOM 666 O O . ILE A 1 86 ? -9.500 2.366 0.106 1.00 97.94 86 ILE A O 1
ATOM 670 N N . VAL A 1 87 ? -9.536 1.493 -1.969 1.00 98.00 87 VAL A N 1
ATOM 671 C CA . VAL A 1 87 ? -8.673 2.511 -2.579 1.00 98.00 87 VAL A CA 1
ATOM 672 C C . VAL A 1 87 ? -9.505 3.750 -2.890 1.00 98.00 87 VAL A C 1
ATOM 674 O O . VAL A 1 87 ? -10.517 3.661 -3.583 1.00 98.00 87 VAL A O 1
ATOM 677 N N . LEU A 1 88 ? -9.080 4.901 -2.377 1.00 96.75 88 LEU A N 1
ATOM 67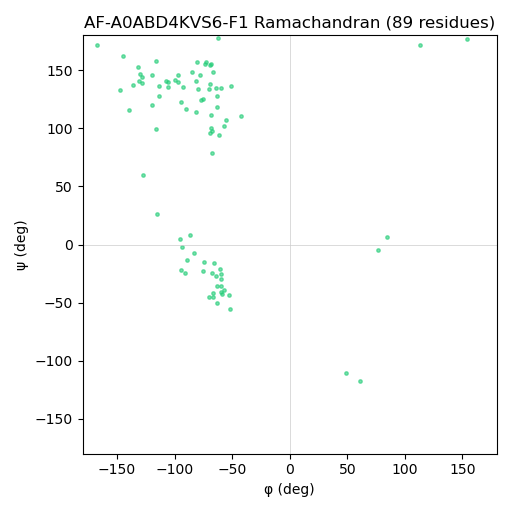8 C CA . LEU A 1 88 ? -9.741 6.186 -2.607 1.00 96.75 88 LEU A CA 1
ATOM 679 C C . LEU A 1 88 ? -9.138 6.966 -3.778 1.00 96.75 88 LEU A C 1
ATOM 681 O O . LEU A 1 88 ? -9.813 7.830 -4.322 1.00 96.75 88 LEU A O 1
ATOM 685 N N . GLY A 1 89 ? -7.892 6.666 -4.146 1.00 94.88 89 GLY A N 1
ATOM 686 C CA . GLY A 1 89 ? -7.162 7.342 -5.217 1.00 94.88 89 GLY A CA 1
ATOM 687 C C . GLY A 1 89 ? -5.657 7.262 -5.022 1.00 94.88 89 GLY A C 1
ATOM 688 O O . GLY A 1 89 ? -5.176 6.711 -4.028 1.00 94.88 89 GLY A O 1
ATOM 689 N N . GLU A 1 90 ? -4.919 7.793 -5.987 1.00 93.06 90 GL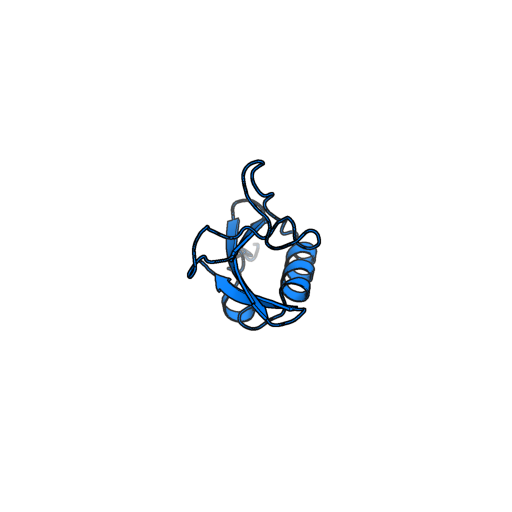U A N 1
ATOM 690 C CA . GLU A 1 90 ? -3.490 8.077 -5.840 1.00 93.06 90 GLU A CA 1
ATOM 691 C C . GLU A 1 90 ? -3.284 9.366 -5.021 1.00 93.06 90 GLU A C 1
ATOM 693 O O . GLU A 1 90 ? -4.120 10.270 -5.072 1.00 93.06 90 GLU A O 1
ATOM 698 N N . TYR A 1 91 ? -2.209 9.414 -4.228 1.00 84.56 91 TYR A N 1
ATOM 699 C CA . 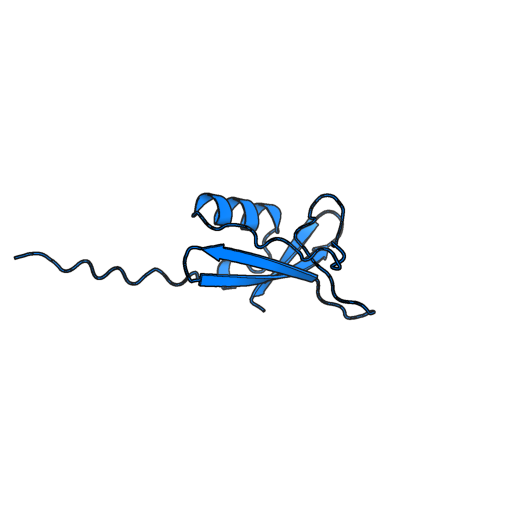TYR A 1 91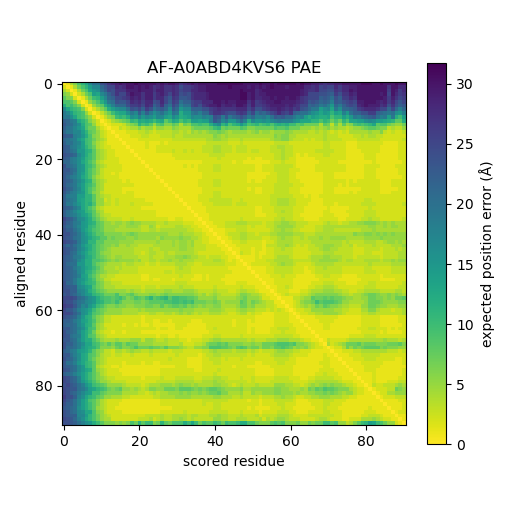 ? -1.823 10.573 -3.410 1.00 84.56 91 TYR A CA 1
ATOM 700 C C . TYR A 1 91 ? -1.169 11.696 -4.227 1.00 84.56 91 TYR A C 1
ATOM 702 O O . TYR A 1 91 ? -0.268 11.383 -5.036 1.00 84.56 91 TYR A O 1
#

Foldseek 3Di:
DDDPPPPPVPDPPFVVQAFPFPVVVVVVCVVVVKDWDADDPPFDAPDPVCNQWGWDDDPPIWIWTWIDDDPDIWIFTWDDDPPTIGTHTTD

Solvent-accessible surface area (backbone atoms only — not comparable to full-atom values): 5511 Å² total; per-residue (Å²): 133,82,82,80,80,74,74,72,73,76,74,79,72,57,76,79,47,42,76,35,47,41,70,59,51,52,53,53,40,45,75,71,63,32,40,77,41,78,62,59,91,89,59,50,45,76,42,92,88,46,55,45,29,37,43,56,82,70,99,83,43,59,30,33,36,41,34,37,42,94,94,48,72,50,42,36,31,40,47,79,58,89,96,43,44,31,25,70,32,71,113

Organism: Vibrio anguillarum (NCBI:txid55601)

Radius of gyration: 15.36 Å; Cα contacts (8 Å, |Δi|>4): 135; chains: 1; bounding box: 30×23×56 Å

Mean predicted aligned error: 6.44 Å

Nearest PDB structures (foldseek):
  6h03-assembly1_E  TM=3.033E-01  e=7.921E+00  Homo sapiens

Secondary structure (DSSP, 8-state):
-------------GGGGTTSBHHHHHHHHHHTT-EEPPPPTTPPBS-TT-TT-EE-SSTT--EEEEEEETTEEEEEEEEEETTEEEEEEE-